Protein AF-A0A1Y4GUB7-F1 (afdb_monomer)

Nearest PDB structures (foldseek):
  3hnw-assembly1_B  TM=7.903E-01  e=1.785E-01  Lachnospira eligens ATCC 27750
  7a5k-assembly1_a3  TM=4.417E-01  e=7.872E+00  Homo sapiens

Structure (mmCIF, N/CA/C/O backbone):
data_AF-A0A1Y4GUB7-F1
#
_entry.id   AF-A0A1Y4GUB7-F1
#
loop_
_atom_site.group_PDB
_atom_site.id
_atom_site.type_symbol
_atom_site.label_atom_id
_atom_site.label_alt_id
_atom_site.label_comp_id
_atom_site.label_asym_id
_atom_site.label_entity_id
_atom_site.label_seq_id
_atom_site.pdbx_PDB_ins_code
_atom_site.Cartn_x
_atom_site.Cartn_y
_atom_site.Cartn_z
_atom_site.occupancy
_atom_site.B_iso_or_equiv
_atom_site.auth_seq_id
_atom_site.auth_comp_id
_atom_site.auth_asym_id
_atom_site.auth_atom_id
_atom_site.pdbx_PDB_model_num
ATOM 1 N N . MET A 1 1 ? -20.291 -20.489 -17.612 1.00 46.03 1 MET A N 1
ATOM 2 C CA . MET A 1 1 ? -19.372 -19.428 -17.156 1.00 46.03 1 MET A CA 1
ATOM 3 C C . MET A 1 1 ? -19.417 -19.493 -15.643 1.00 46.03 1 MET A C 1
ATOM 5 O O . MET A 1 1 ? -20.427 -19.106 -15.072 1.00 46.03 1 MET A O 1
ATOM 9 N N . ASN A 1 2 ? -18.462 -20.196 -15.038 1.00 50.16 2 ASN A N 1
ATOM 10 C CA . ASN A 1 2 ? -18.501 -20.512 -13.613 1.00 50.16 2 ASN A CA 1
ATOM 11 C C . ASN A 1 2 ? -18.057 -19.269 -12.834 1.00 50.16 2 ASN A C 1
ATOM 13 O O . ASN A 1 2 ? -17.035 -18.672 -13.166 1.00 50.16 2 ASN A O 1
ATOM 17 N N . ASP A 1 3 ? -18.862 -18.854 -11.861 1.00 58.53 3 ASP A N 1
ATOM 18 C CA . ASP A 1 3 ? -18.595 -17.733 -10.954 1.00 58.53 3 ASP A CA 1
ATOM 19 C C . ASP A 1 3 ? -17.549 -18.187 -9.913 1.00 58.53 3 ASP A C 1
ATOM 21 O O . ASP A 1 3 ? -17.836 -18.269 -8.721 1.00 58.53 3 ASP A O 1
ATOM 25 N N . ASP A 1 4 ? -16.344 -18.556 -10.375 1.00 74.19 4 ASP A N 1
ATOM 26 C CA . ASP A 1 4 ? -15.236 -19.123 -9.578 1.00 74.19 4 ASP A CA 1
ATOM 27 C C . ASP A 1 4 ? -14.525 -18.051 -8.724 1.00 74.19 4 ASP A C 1
ATOM 29 O O . ASP A 1 4 ? -13.308 -18.069 -8.529 1.00 74.19 4 ASP A O 1
ATOM 33 N N . LYS A 1 5 ? -15.281 -17.080 -8.205 1.00 80.31 5 LYS A N 1
ATOM 34 C CA . LYS A 1 5 ? -14.756 -16.090 -7.268 1.00 80.31 5 LYS A CA 1
ATOM 35 C C . LYS A 1 5 ? -14.691 -16.678 -5.870 1.00 80.31 5 LYS A C 1
ATOM 37 O O . LYS A 1 5 ? -15.691 -17.138 -5.314 1.00 80.31 5 LYS A O 1
ATOM 42 N N . LEU A 1 6 ? -13.519 -16.588 -5.256 1.00 84.75 6 LEU A N 1
ATOM 43 C CA . LEU A 1 6 ? -13.316 -16.984 -3.876 1.00 84.75 6 LEU A CA 1
ATOM 44 C C . LEU A 1 6 ? -13.899 -15.918 -2.950 1.00 84.75 6 LEU A C 1
ATOM 46 O O . LEU A 1 6 ? -13.562 -14.735 -3.025 1.00 84.75 6 LEU A O 1
ATOM 50 N N . LYS A 1 7 ? -14.766 -16.340 -2.029 1.00 89.69 7 LYS A N 1
ATOM 51 C CA . LYS A 1 7 ? -15.227 -15.470 -0.950 1.00 89.69 7 LYS A CA 1
ATOM 52 C C . LYS A 1 7 ? -14.178 -15.455 0.156 1.00 89.69 7 LYS A C 1
ATOM 54 O O . LYS A 1 7 ? -13.994 -16.455 0.845 1.00 89.69 7 LYS A O 1
ATOM 59 N N . ILE A 1 8 ? -13.538 -14.310 0.355 1.00 92.12 8 ILE A N 1
ATOM 60 C CA . ILE A 1 8 ? -12.578 -14.104 1.439 1.00 92.12 8 ILE A CA 1
ATOM 61 C C . ILE A 1 8 ? -13.114 -13.118 2.469 1.00 92.12 8 ILE A C 1
ATOM 63 O O . ILE A 1 8 ? -14.107 -12.416 2.266 1.00 92.12 8 ILE A O 1
ATOM 67 N N . THR A 1 9 ? -12.462 -13.092 3.623 1.00 94.31 9 THR A N 1
ATOM 68 C CA . THR A 1 9 ? -12.786 -12.176 4.709 1.00 94.31 9 THR A CA 1
ATOM 69 C C . THR A 1 9 ? -11.492 -11.633 5.293 1.00 94.31 9 THR A C 1
ATOM 71 O O . THR A 1 9 ? -10.606 -12.407 5.659 1.00 94.31 9 THR A O 1
ATOM 74 N N . LEU A 1 10 ? -11.381 -10.309 5.356 1.00 95.81 10 LEU A N 1
ATOM 75 C CA . LEU A 1 10 ? -10.199 -9.590 5.818 1.00 95.81 10 LEU A CA 1
ATOM 76 C C . LEU A 1 10 ? -10.505 -8.904 7.150 1.00 95.81 10 LEU A C 1
ATOM 78 O O . LEU A 1 10 ? -11.540 -8.257 7.3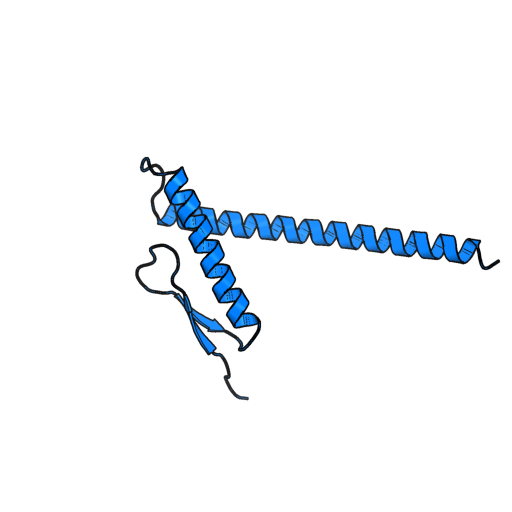09 1.00 95.81 10 LEU A O 1
ATOM 82 N N . ARG A 1 11 ? -9.604 -9.035 8.125 1.00 96.00 11 ARG A N 1
ATOM 83 C CA . ARG A 1 11 ? -9.676 -8.269 9.376 1.00 96.00 11 ARG A CA 1
ATOM 84 C C . ARG A 1 11 ? -8.860 -6.999 9.195 1.00 96.00 11 ARG A C 1
ATOM 86 O O . ARG A 1 11 ? -7.652 -7.093 9.007 1.00 96.00 11 ARG A O 1
ATOM 93 N N . ILE A 1 12 ? -9.523 -5.848 9.226 1.00 96.12 12 ILE A N 1
ATOM 94 C CA . ILE A 1 12 ? -8.898 -4.542 9.014 1.00 96.12 12 ILE A CA 1
ATOM 95 C C . ILE A 1 12 ? -8.991 -3.736 10.306 1.00 96.12 12 ILE A C 1
ATOM 97 O O . ILE A 1 12 ? -10.094 -3.474 10.777 1.00 96.12 12 ILE A O 1
ATOM 101 N N . ALA A 1 13 ? -7.844 -3.330 10.848 1.00 93.81 13 ALA A N 1
ATOM 102 C CA . ALA A 1 13 ? -7.718 -2.473 12.020 1.00 93.81 13 ALA A CA 1
ATOM 103 C C . ALA A 1 13 ? -8.650 -2.917 13.168 1.00 93.81 13 ALA A C 1
ATOM 105 O O . ALA A 1 13 ? -8.687 -4.097 13.520 1.00 93.81 13 ALA A O 1
ATOM 106 N N . ASP A 1 14 ? -9.409 -1.987 13.745 1.00 93.25 14 ASP A N 1
ATOM 107 C CA . ASP A 1 14 ? -10.454 -2.244 14.737 1.00 93.25 14 ASP A CA 1
ATOM 108 C C . ASP A 1 14 ? -11.870 -2.227 14.135 1.00 93.25 14 ASP A C 1
ATOM 110 O O . ASP A 1 14 ? -12.859 -2.036 14.849 1.00 93.25 14 ASP A O 1
ATOM 114 N N . LEU A 1 15 ? -11.993 -2.462 12.822 1.00 93.88 15 LEU A N 1
ATOM 115 C CA . LEU A 1 15 ? -13.288 -2.592 12.166 1.00 93.88 15 LEU A CA 1
ATOM 116 C C . LEU A 1 15 ? -14.087 -3.721 12.833 1.00 93.88 15 LEU A C 1
ATOM 118 O O . LEU A 1 15 ? -13.675 -4.883 12.840 1.00 93.88 15 LEU A O 1
ATOM 122 N N . LYS A 1 16 ? -15.261 -3.370 13.377 1.00 91.38 16 LYS A N 1
ATOM 123 C CA . LYS A 1 16 ? -16.108 -4.298 14.148 1.00 91.38 16 LYS A CA 1
ATOM 124 C C . LYS A 1 16 ? -16.448 -5.566 13.369 1.00 91.38 16 LYS A C 1
ATOM 126 O O . LYS A 1 16 ? -16.397 -6.664 13.915 1.00 91.38 16 LYS A O 1
ATOM 131 N N . ASN A 1 17 ? -16.794 -5.397 12.096 1.00 94.31 17 ASN A N 1
ATOM 132 C CA . ASN A 1 17 ? -17.142 -6.494 11.209 1.00 94.31 17 ASN A CA 1
ATOM 133 C C . ASN A 1 17 ? -16.007 -6.707 10.209 1.00 94.31 17 ASN A C 1
ATOM 135 O O . ASN A 1 17 ? -15.641 -5.758 9.518 1.00 94.31 17 ASN A O 1
ATOM 139 N N . PRO A 1 18 ? -15.470 -7.929 10.083 1.00 93.69 18 PRO A N 1
ATOM 140 C CA . PRO A 1 18 ? -14.504 -8.233 9.040 1.00 93.69 18 PRO A CA 1
ATOM 141 C C . PRO A 1 18 ? -15.035 -7.892 7.639 1.00 93.69 18 PRO A C 1
ATOM 143 O O . PRO A 1 18 ? -16.213 -8.097 7.338 1.00 93.69 18 PRO A O 1
ATOM 146 N N . LEU A 1 19 ? -14.153 -7.401 6.772 1.00 93.44 19 LEU A N 1
ATOM 147 C CA . LEU A 1 19 ? -14.487 -7.007 5.410 1.00 93.44 19 LEU A CA 1
ATOM 148 C C . LEU A 1 19 ? -14.627 -8.251 4.528 1.00 93.44 19 LEU A C 1
ATOM 150 O O . LEU A 1 19 ? -13.654 -8.969 4.296 1.00 93.44 19 LEU A O 1
ATOM 154 N N . ALA A 1 20 ? -15.837 -8.513 4.038 1.00 93.12 20 ALA A N 1
ATOM 155 C CA . ALA A 1 20 ? -16.115 -9.624 3.134 1.00 93.12 20 ALA A CA 1
ATOM 156 C C . ALA A 1 20 ? -15.943 -9.194 1.670 1.00 93.12 20 ALA A C 1
ATOM 158 O O . ALA A 1 20 ? -16.539 -8.208 1.241 1.00 93.12 20 ALA A O 1
ATOM 159 N N . LEU A 1 21 ? -15.168 -9.961 0.901 1.00 90.69 21 LEU A N 1
ATOM 160 C CA . LEU A 1 21 ? -14.854 -9.679 -0.503 1.00 90.69 21 LEU A CA 1
ATOM 161 C C . LEU A 1 21 ? -15.023 -10.939 -1.359 1.00 90.69 21 LEU A C 1
ATOM 163 O O . LEU A 1 21 ? -14.944 -12.063 -0.857 1.00 90.69 21 LEU A O 1
ATOM 167 N N . ARG A 1 22 ? -15.244 -10.740 -2.660 1.00 89.75 22 ARG A N 1
ATOM 168 C CA . ARG A 1 22 ? -15.165 -11.789 -3.683 1.00 89.75 22 ARG A CA 1
ATOM 169 C C . ARG A 1 22 ? -13.992 -11.467 -4.597 1.00 89.75 22 ARG A C 1
ATOM 171 O O . ARG A 1 22 ? -14.014 -10.415 -5.231 1.00 89.75 22 ARG A O 1
ATOM 178 N N . VAL A 1 23 ? -13.005 -12.348 -4.638 1.00 87.06 23 VAL A N 1
ATOM 179 C CA . VAL A 1 23 ? -11.734 -12.144 -5.346 1.00 87.06 23 VAL A CA 1
ATOM 180 C C . VAL A 1 23 ? -11.497 -13.282 -6.325 1.00 87.06 23 VAL A C 1
ATOM 182 O O . VAL A 1 23 ? -12.076 -14.361 -6.165 1.00 87.06 23 VAL A O 1
ATOM 185 N N . ASP A 1 24 ? -10.672 -13.048 -7.337 1.00 85.75 24 ASP A N 1
ATOM 186 C CA . ASP A 1 24 ? -10.304 -14.108 -8.267 1.00 85.75 24 ASP A CA 1
ATOM 187 C C . ASP A 1 24 ? -9.318 -15.074 -7.579 1.00 85.75 24 ASP A C 1
ATOM 189 O O . ASP A 1 24 ? -8.543 -14.699 -6.693 1.00 85.75 24 ASP A O 1
ATOM 193 N N . TYR A 1 25 ? -9.379 -16.361 -7.929 1.00 76.12 25 TYR A N 1
ATOM 194 C CA . TYR A 1 25 ? -8.519 -17.369 -7.306 1.00 76.12 25 TYR A CA 1
ATOM 195 C C . TYR A 1 25 ? -7.050 -17.201 -7.737 1.00 76.12 25 TYR A C 1
ATOM 197 O O . TYR A 1 25 ? -6.754 -16.826 -8.872 1.00 76.12 25 TYR A O 1
ATOM 205 N N . GLY A 1 26 ? -6.109 -17.531 -6.848 1.00 78.00 26 GLY A N 1
ATOM 206 C CA . GLY A 1 26 ? -4.673 -17.519 -7.144 1.00 78.00 26 GLY A CA 1
ATOM 207 C C . GLY A 1 26 ? -3.970 -16.232 -6.709 1.00 78.00 26 GLY A C 1
ATOM 208 O O . GLY A 1 26 ? -4.005 -15.872 -5.534 1.00 78.00 26 GLY A O 1
ATOM 209 N N . ALA A 1 27 ? -3.263 -15.567 -7.630 1.00 76.19 27 ALA A N 1
ATOM 210 C CA . ALA A 1 27 ? -2.410 -14.421 -7.295 1.00 76.19 27 ALA A CA 1
ATOM 211 C C . ALA A 1 27 ? -3.200 -13.230 -6.723 1.00 76.19 27 ALA A C 1
ATOM 213 O O . ALA A 1 27 ? -2.701 -12.549 -5.829 1.00 76.19 27 ALA A O 1
ATOM 214 N N . ASP A 1 28 ? -4.436 -13.021 -7.186 1.00 83.12 28 ASP A N 1
ATOM 215 C CA . ASP A 1 28 ? -5.308 -11.938 -6.719 1.00 83.12 28 ASP A CA 1
ATOM 216 C C . ASP A 1 28 ? -5.622 -12.075 -5.218 1.00 83.12 28 ASP A C 1
ATOM 218 O O . ASP A 1 28 ? -5.380 -11.140 -4.454 1.00 83.12 28 ASP A O 1
ATOM 222 N N . GLU A 1 29 ? -6.021 -13.266 -4.745 1.00 88.69 29 GLU A N 1
ATOM 223 C CA . GLU A 1 29 ? -6.256 -13.519 -3.313 1.00 88.69 29 GLU A CA 1
ATOM 224 C C . GLU A 1 29 ? -5.059 -13.108 -2.443 1.00 88.69 29 G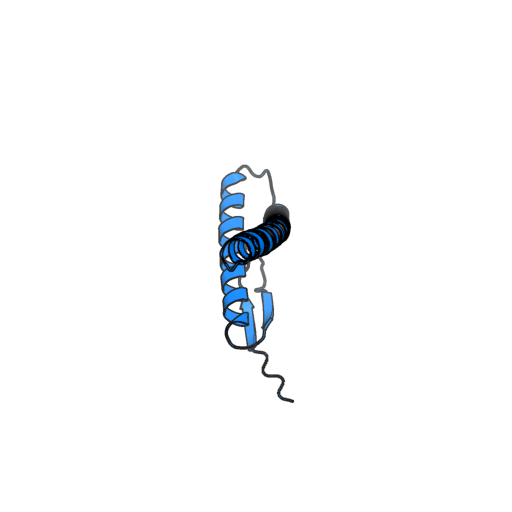LU A C 1
ATOM 226 O O . GLU A 1 29 ? -5.226 -12.438 -1.416 1.00 88.69 29 GLU A O 1
ATOM 231 N N . LYS A 1 30 ? -3.847 -13.516 -2.840 1.00 91.50 30 LYS A N 1
ATOM 232 C CA . LYS A 1 30 ? -2.636 -13.226 -2.070 1.00 91.50 30 LYS A CA 1
ATOM 233 C C . LYS A 1 30 ? -2.425 -11.719 -1.935 1.00 91.50 30 LYS A C 1
ATOM 235 O O . LYS A 1 30 ? -2.151 -11.251 -0.832 1.00 91.50 30 LYS A O 1
ATOM 240 N N . TYR A 1 31 ? -2.603 -10.963 -3.018 1.00 92.75 31 TYR A N 1
ATOM 241 C CA . TYR A 1 31 ? -2.448 -9.511 -2.984 1.00 92.75 31 TYR A CA 1
ATOM 242 C C . TYR A 1 31 ? -3.470 -8.834 -2.067 1.00 92.75 31 TYR A C 1
ATOM 244 O O . TYR A 1 31 ? -3.101 -7.922 -1.328 1.00 92.75 31 TYR A O 1
ATOM 252 N N . TRP A 1 32 ? -4.718 -9.311 -2.027 1.00 94.25 32 TRP A N 1
ATOM 253 C CA . TRP A 1 32 ? -5.724 -8.799 -1.089 1.00 94.25 32 TRP A CA 1
ATOM 254 C C . TRP A 1 32 ? -5.345 -9.026 0.377 1.00 94.25 32 TRP A C 1
ATOM 256 O O . TRP A 1 32 ? -5.542 -8.141 1.214 1.00 94.25 32 TRP A O 1
ATOM 266 N N . ARG A 1 33 ? -4.788 -10.197 0.703 1.00 94.50 33 ARG A N 1
ATOM 267 C CA . ARG A 1 33 ? -4.329 -10.509 2.066 1.00 94.50 33 ARG A CA 1
ATOM 268 C C . ARG A 1 33 ? -3.098 -9.695 2.451 1.00 94.50 33 ARG A C 1
ATOM 270 O O . ARG A 1 33 ? -3.095 -9.079 3.513 1.00 94.50 33 ARG A O 1
ATOM 277 N N . ASP A 1 34 ? -2.108 -9.623 1.566 1.00 95.00 34 ASP A N 1
ATOM 278 C CA . ASP A 1 34 ? -0.897 -8.831 1.787 1.00 95.00 34 ASP A CA 1
ATOM 279 C C . ASP A 1 34 ? -1.234 -7.337 1.969 1.00 95.00 34 ASP A C 1
ATOM 281 O O . ASP A 1 34 ? -0.664 -6.668 2.833 1.00 95.00 34 ASP A O 1
ATOM 285 N N . ALA A 1 35 ? -2.198 -6.813 1.201 1.00 95.25 35 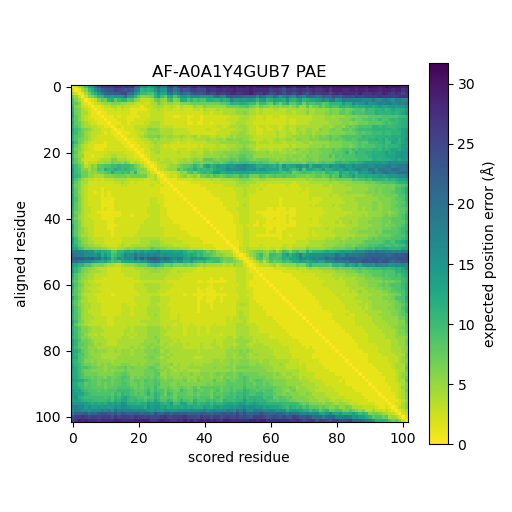ALA A N 1
ATOM 286 C CA . ALA A 1 35 ? -2.676 -5.438 1.333 1.00 95.25 35 ALA A CA 1
ATOM 287 C C . ALA A 1 35 ? -3.349 -5.185 2.691 1.00 95.25 35 ALA A C 1
ATOM 289 O O . ALA A 1 35 ? -3.084 -4.159 3.321 1.00 95.25 35 ALA A O 1
ATOM 290 N N . ALA A 1 36 ? -4.176 -6.118 3.175 1.00 96.62 36 ALA A N 1
ATOM 291 C CA . ALA A 1 36 ? -4.770 -6.031 4.509 1.00 96.62 36 ALA A CA 1
ATOM 292 C C . ALA A 1 36 ? -3.707 -6.039 5.615 1.00 96.62 36 ALA A C 1
ATOM 294 O O . ALA A 1 36 ? -3.769 -5.228 6.541 1.00 96.62 36 ALA A O 1
ATOM 295 N N . ASP A 1 37 ? -2.702 -6.907 5.504 1.00 96.94 37 ASP A N 1
ATOM 296 C CA . ASP A 1 37 ? -1.607 -6.976 6.471 1.00 96.94 37 ASP A CA 1
ATOM 297 C C . ASP A 1 37 ? -0.778 -5.688 6.484 1.00 96.94 37 ASP A C 1
ATOM 299 O O . ASP A 1 37 ? -0.431 -5.180 7.555 1.00 96.94 37 ASP A O 1
ATOM 303 N N . LEU A 1 38 ? -0.482 -5.126 5.308 1.00 96.88 38 LEU A N 1
ATOM 304 C CA . LEU A 1 38 ? 0.206 -3.843 5.188 1.00 96.88 38 LEU A CA 1
ATOM 305 C C . LEU A 1 38 ? -0.615 -2.711 5.815 1.00 96.88 38 LEU A C 1
ATOM 307 O O . LEU A 1 38 ? -0.075 -1.927 6.599 1.00 96.88 38 LEU A O 1
ATOM 311 N N . PHE A 1 39 ? -1.915 -2.656 5.516 1.00 97.56 39 PHE A N 1
ATOM 312 C CA . PHE A 1 39 ? -2.827 -1.679 6.105 1.00 97.56 39 PHE A CA 1
ATOM 313 C C . PHE A 1 39 ? -2.803 -1.767 7.633 1.00 97.56 39 PHE A C 1
ATOM 315 O O . PHE A 1 39 ? -2.607 -0.759 8.307 1.00 97.56 39 PHE A O 1
ATOM 322 N N . ASN A 1 40 ? -2.930 -2.973 8.192 1.00 97.56 40 ASN A N 1
ATOM 323 C CA . ASN A 1 40 ? -2.946 -3.199 9.637 1.00 97.56 40 ASN A CA 1
ATOM 324 C C . ASN A 1 40 ? -1.634 -2.795 10.311 1.00 97.56 40 ASN A C 1
ATOM 326 O O . ASN A 1 40 ? -1.654 -2.147 11.358 1.00 97.56 40 ASN A O 1
ATOM 330 N N . LYS A 1 41 ? -0.489 -3.125 9.700 1.00 97.12 41 LYS A N 1
ATOM 331 C CA . LYS A 1 41 ? 0.828 -2.680 10.179 1.00 97.12 41 LYS A CA 1
ATOM 332 C C . LYS A 1 41 ? 0.912 -1.160 10.210 1.00 97.12 41 LYS A C 1
ATOM 334 O O . LYS A 1 41 ? 1.399 -0.590 11.187 1.00 97.12 41 LYS A O 1
ATOM 339 N N . ARG A 1 42 ? 0.417 -0.493 9.164 1.00 96.75 42 ARG A N 1
ATOM 340 C CA . ARG A 1 42 ? 0.482 0.965 9.081 1.00 96.75 42 ARG A CA 1
ATOM 341 C C . ARG A 1 42 ? -0.495 1.657 10.026 1.00 96.75 42 ARG A C 1
ATOM 343 O O . ARG A 1 42 ? -0.133 2.646 10.659 1.00 96.75 42 ARG A O 1
ATOM 350 N N . TRP A 1 43 ? -1.685 1.093 10.193 1.00 96.56 43 TRP A N 1
ATOM 351 C CA . TRP A 1 43 ? -2.642 1.522 11.205 1.00 96.56 43 TRP A CA 1
ATOM 352 C C . TRP A 1 43 ? -2.047 1.402 12.610 1.00 96.56 43 TRP A C 1
ATOM 354 O O . TRP A 1 43 ? -2.095 2.369 13.3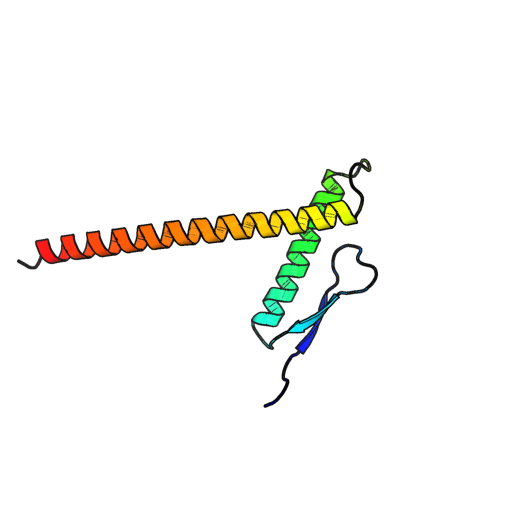64 1.00 96.56 43 TRP A O 1
ATOM 364 N N . ALA A 1 44 ? -1.411 0.274 12.947 1.00 95.31 44 ALA A N 1
ATOM 365 C CA . ALA A 1 44 ? -0.779 0.076 14.252 1.00 95.31 44 ALA A CA 1
ATOM 366 C C . ALA A 1 44 ? 0.341 1.097 14.509 1.00 95.31 44 ALA A C 1
ATOM 368 O O . ALA A 1 44 ? 0.401 1.679 15.590 1.00 95.31 44 ALA A O 1
ATOM 369 N N . PHE A 1 45 ? 1.171 1.372 13.497 1.00 95.00 45 PHE A N 1
ATOM 370 C CA . PHE A 1 45 ? 2.190 2.420 13.560 1.00 95.00 45 PHE A CA 1
ATOM 371 C C . PHE A 1 45 ? 1.583 3.794 13.869 1.00 95.00 45 PHE A C 1
ATOM 373 O O . PHE A 1 45 ? 2.075 4.513 14.734 1.00 95.00 45 PHE A O 1
ATOM 380 N N . TYR A 1 46 ? 0.498 4.171 13.194 1.00 94.19 46 TYR A N 1
ATOM 381 C CA . TYR A 1 46 ? -0.127 5.467 13.430 1.00 94.19 46 TYR A CA 1
ATOM 382 C C . TYR A 1 46 ? -0.888 5.549 14.747 1.00 94.19 46 TYR A C 1
ATOM 384 O O . TYR A 1 46 ? -0.836 6.582 15.411 1.00 94.19 46 TYR A O 1
ATOM 392 N N . ARG A 1 47 ? -1.539 4.462 15.165 1.00 93.00 47 ARG A N 1
ATOM 393 C CA . ARG A 1 47 ? -2.123 4.374 16.502 1.00 93.00 47 ARG A CA 1
ATOM 394 C C . ARG A 1 47 ? -1.071 4.566 17.576 1.00 93.00 47 ARG A C 1
ATOM 396 O O . ARG A 1 47 ? -1.377 5.240 18.545 1.00 93.00 47 ARG A O 1
ATOM 403 N N . ASP A 1 48 ? 0.126 4.006 17.394 1.00 92.94 48 ASP A N 1
ATOM 404 C CA . ASP A 1 48 ? 1.269 4.193 18.288 1.00 92.94 48 ASP A CA 1
ATOM 405 C C . ASP A 1 48 ? 1.790 5.636 18.275 1.00 92.94 48 ASP A C 1
ATOM 407 O O . ASP A 1 48 ? 1.946 6.253 19.326 1.00 92.94 48 ASP A O 1
ATOM 411 N N . LYS A 1 49 ? 1.955 6.209 17.080 1.00 91.88 49 LYS A N 1
ATOM 412 C CA . LYS A 1 49 ? 2.440 7.580 16.881 1.00 91.8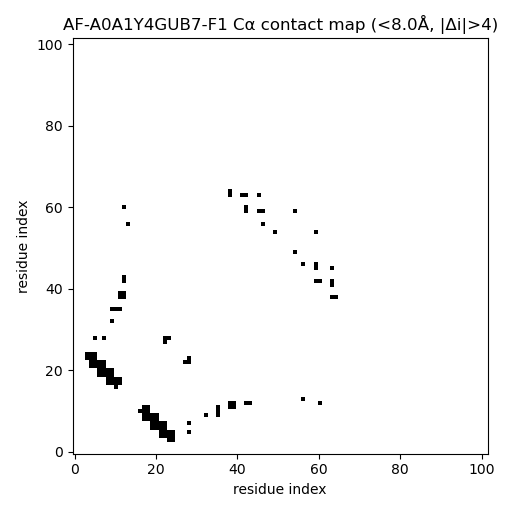8 49 LYS A CA 1
ATOM 413 C C . LYS A 1 49 ? 1.528 8.652 17.490 1.00 91.88 49 LYS A C 1
ATOM 415 O O . LYS A 1 49 ? 2.028 9.679 17.934 1.00 91.88 49 LYS A O 1
ATOM 420 N N . TYR A 1 50 ? 0.212 8.438 17.486 1.00 89.06 50 TYR A N 1
ATOM 421 C CA . TYR A 1 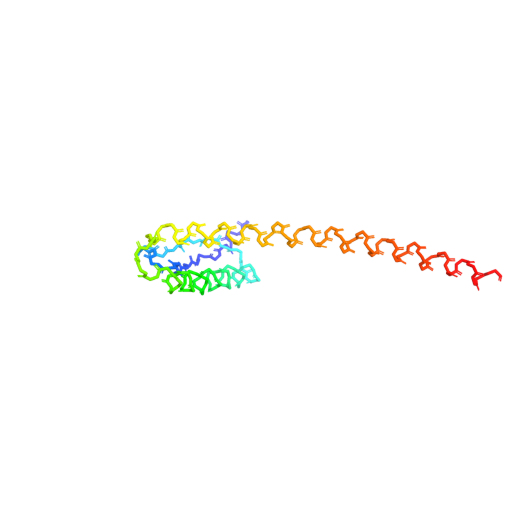50 ? -0.792 9.405 17.954 1.00 89.06 50 TYR A CA 1
ATOM 422 C C . TYR A 1 50 ? -1.514 8.946 19.234 1.00 89.06 50 TYR A C 1
ATOM 424 O O . TYR A 1 50 ? -2.673 9.302 19.455 1.00 89.06 50 TYR A O 1
ATOM 432 N N . LYS A 1 51 ? -0.834 8.160 20.086 1.00 79.88 51 LYS A N 1
ATOM 433 C CA . LYS A 1 51 ? -1.379 7.585 21.334 1.00 79.88 51 LYS A CA 1
ATOM 434 C C . LYS A 1 51 ? -1.985 8.601 22.305 1.00 79.88 51 LYS A C 1
ATOM 436 O O . LYS A 1 51 ? -2.869 8.222 23.068 1.00 79.88 51 LYS A O 1
ATOM 441 N N . ASP A 1 52 ? -1.593 9.870 22.229 1.00 82.75 52 ASP A N 1
ATOM 442 C CA . ASP A 1 52 ? -2.046 10.940 23.131 1.00 82.75 52 ASP A CA 1
ATOM 443 C C . ASP A 1 52 ? -3.484 11.434 22.853 1.00 82.75 52 ASP A C 1
ATOM 445 O O . ASP A 1 52 ? -3.878 12.514 23.284 1.00 82.75 52 ASP A O 1
ATOM 449 N N . GLY A 1 53 ? -4.290 10.656 22.121 1.00 68.56 53 GLY A N 1
ATOM 450 C CA . GLY A 1 53 ? -5.706 10.949 21.869 1.00 68.56 53 GLY A CA 1
ATOM 451 C C . GLY A 1 53 ? -5.960 11.978 20.766 1.00 68.56 53 GLY A C 1
ATOM 452 O O . GLY A 1 53 ? -7.084 12.444 20.613 1.00 68.56 53 GLY A O 1
ATOM 453 N N . LEU A 1 54 ? -4.937 12.320 19.980 1.00 79.56 54 LEU A N 1
ATOM 454 C CA . LEU A 1 54 ? -5.032 13.315 18.906 1.00 79.56 54 LEU A CA 1
ATOM 455 C C . LEU A 1 54 ? -5.843 12.836 17.692 1.00 79.56 54 LEU A C 1
ATOM 457 O O . LEU A 1 54 ? -6.300 13.666 16.911 1.00 79.56 54 LEU A O 1
ATOM 461 N N . MET A 1 55 ? -6.006 11.523 17.508 1.00 87.38 55 MET A N 1
ATOM 462 C CA . MET A 1 55 ? -6.774 10.952 16.398 1.00 87.38 55 MET A CA 1
ATOM 463 C C . MET A 1 55 ? -7.616 9.769 16.867 1.00 87.38 55 MET A C 1
ATOM 465 O O . MET A 1 55 ? -7.109 8.846 17.511 1.00 87.38 55 MET A O 1
ATOM 469 N N . ASP A 1 56 ? -8.896 9.781 16.503 1.00 91.50 56 ASP A N 1
ATOM 470 C CA . ASP A 1 56 ? -9.763 8.618 16.649 1.00 91.50 56 ASP A CA 1
ATOM 471 C C . ASP A 1 56 ? -9.421 7.531 15.614 1.00 91.50 56 ASP A C 1
ATOM 473 O O . ASP A 1 56 ? -8.613 7.725 14.700 1.00 91.50 56 ASP A O 1
ATOM 477 N N . SER A 1 57 ? -10.002 6.338 15.772 1.00 91.12 57 SER A N 1
ATOM 478 C CA . SER A 1 57 ? -9.645 5.220 14.893 1.00 91.12 57 SER A CA 1
ATOM 479 C C . SER A 1 57 ? -10.012 5.466 13.430 1.00 91.12 57 SER A C 1
ATOM 481 O O . SER A 1 57 ? -9.264 5.062 12.538 1.00 91.12 57 SER A O 1
ATOM 483 N N . GLU A 1 58 ? -11.129 6.153 13.182 1.00 92.88 58 GLU A N 1
ATOM 484 C CA . GLU A 1 58 ? -11.585 6.490 11.835 1.00 92.88 58 GLU A CA 1
ATOM 485 C C . GLU A 1 58 ? -10.592 7.426 11.139 1.00 92.88 58 GLU A C 1
ATOM 487 O O . GLU A 1 58 ? -10.168 7.149 10.016 1.00 92.88 58 GLU A O 1
ATOM 492 N N . SER A 1 59 ? -10.116 8.457 11.840 1.00 93.69 59 SER A N 1
ATOM 493 C CA . SER A 1 59 ? -9.076 9.361 11.342 1.00 93.69 59 SER A CA 1
ATOM 494 C C . SER A 1 59 ? -7.770 8.622 11.052 1.00 93.69 59 SER A C 1
ATOM 496 O O . SER A 1 59 ? -7.119 8.883 10.038 1.00 93.69 59 SER A O 1
ATOM 498 N N . VAL A 1 60 ? -7.391 7.652 11.893 1.00 94.81 60 VAL A N 1
ATOM 499 C CA . VAL A 1 60 ? -6.204 6.823 11.636 1.00 94.81 60 VAL A CA 1
ATOM 500 C C . VAL A 1 60 ? -6.397 5.925 10.413 1.00 94.81 60 VAL A C 1
ATOM 502 O O . VAL A 1 60 ? -5.488 5.832 9.589 1.00 94.81 60 VAL A O 1
ATOM 505 N N . MET A 1 61 ? -7.565 5.300 10.236 1.00 94.44 61 MET A N 1
ATOM 506 C CA . MET A 1 61 ? -7.866 4.534 9.020 1.00 94.44 61 MET A CA 1
ATOM 507 C C . MET A 1 61 ? -7.822 5.415 7.766 1.00 94.44 61 MET A C 1
ATOM 509 O O . MET A 1 61 ? -7.219 5.017 6.768 1.00 94.44 61 MET A O 1
ATOM 513 N N . ALA A 1 62 ? -8.407 6.616 7.820 1.00 95.38 62 ALA A N 1
ATOM 514 C CA . ALA A 1 62 ? -8.389 7.568 6.714 1.00 95.38 62 ALA A CA 1
ATOM 515 C C . ALA A 1 62 ? -6.956 7.983 6.352 1.00 95.38 62 ALA A C 1
ATOM 517 O O . ALA A 1 62 ? -6.592 7.999 5.177 1.00 95.38 62 ALA A O 1
ATOM 518 N N . MET A 1 63 ? -6.107 8.239 7.348 1.00 95.38 63 MET A N 1
ATOM 519 C CA . MET A 1 63 ? -4.699 8.569 7.127 1.00 95.38 63 MET A CA 1
ATOM 520 C C . MET A 1 63 ? -3.931 7.422 6.456 1.00 95.38 63 MET A C 1
ATOM 522 O O . MET A 1 63 ? -3.175 7.673 5.518 1.00 95.38 63 MET A O 1
ATOM 526 N N . VAL A 1 64 ? -4.144 6.171 6.881 1.00 96.75 64 VAL A N 1
ATOM 527 C CA . VAL A 1 64 ? -3.537 5.001 6.218 1.00 96.75 64 VAL A CA 1
ATOM 528 C C . VAL A 1 64 ? -4.003 4.902 4.764 1.00 96.75 64 VAL A C 1
ATOM 530 O O . VAL A 1 64 ? -3.182 4.696 3.873 1.00 96.75 64 VAL A O 1
ATOM 533 N N . ALA A 1 65 ? -5.301 5.087 4.503 1.00 96.62 65 ALA A N 1
ATOM 534 C CA . ALA A 1 65 ? -5.848 5.047 3.149 1.00 96.62 65 ALA A CA 1
ATOM 535 C C . ALA A 1 65 ? -5.242 6.138 2.247 1.00 96.62 65 ALA A C 1
ATOM 537 O O . ALA A 1 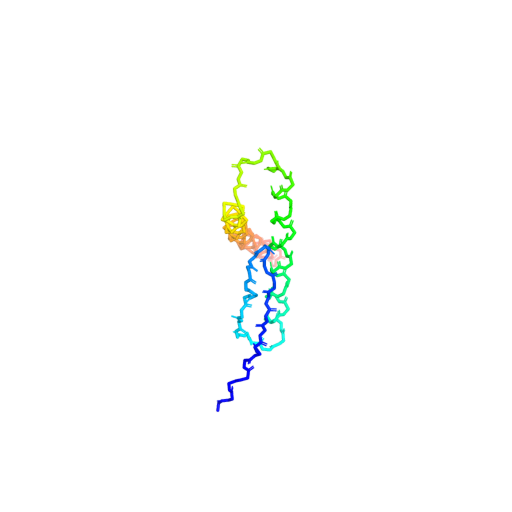65 ? -4.818 5.849 1.126 1.00 96.62 65 ALA A O 1
ATOM 538 N N . VAL A 1 66 ? -5.143 7.373 2.749 1.00 97.62 66 VAL A N 1
ATOM 539 C CA . VAL A 1 66 ? -4.528 8.497 2.026 1.00 97.62 66 VAL A CA 1
ATOM 540 C C . VAL A 1 66 ? -3.048 8.241 1.765 1.00 97.62 66 VAL A C 1
ATOM 542 O O . VAL A 1 66 ? -2.563 8.522 0.671 1.00 97.62 66 VAL A O 1
ATOM 545 N N . GLU A 1 67 ? -2.315 7.681 2.725 1.00 96.69 67 GLU A N 1
ATOM 546 C CA . GLU A 1 67 ? -0.906 7.363 2.518 1.00 96.69 67 GLU A CA 1
ATOM 547 C C . GLU A 1 67 ? -0.704 6.277 1.459 1.00 96.69 67 GLU A C 1
ATOM 549 O O . GLU A 1 67 ? 0.157 6.435 0.596 1.00 96.69 67 GLU A O 1
ATOM 554 N N . IL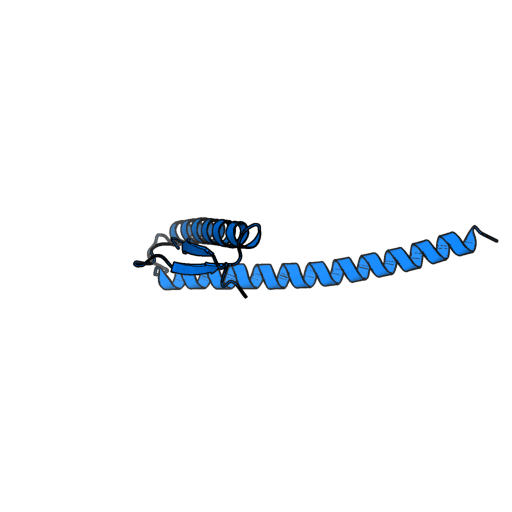E A 1 68 ? -1.504 5.209 1.482 1.00 96.75 68 ILE A N 1
ATOM 555 C CA . ILE A 1 68 ? -1.445 4.161 0.455 1.00 96.75 68 ILE A CA 1
ATOM 556 C C . ILE A 1 68 ? -1.756 4.756 -0.927 1.00 96.75 68 ILE A C 1
ATOM 558 O O . ILE A 1 68 ? -1.047 4.468 -1.891 1.00 96.75 68 ILE A O 1
ATOM 562 N N . ALA A 1 69 ? -2.755 5.640 -1.028 1.00 97.69 69 ALA A N 1
ATOM 563 C CA . ALA A 1 69 ? -3.070 6.338 -2.274 1.00 97.69 69 ALA A CA 1
ATOM 564 C C . ALA A 1 69 ? -1.921 7.251 -2.742 1.00 97.69 69 ALA A C 1
ATOM 566 O O . ALA A 1 69 ? -1.590 7.270 -3.927 1.00 97.69 69 ALA A O 1
ATOM 567 N N . ARG A 1 70 ? -1.265 7.966 -1.818 1.00 97.94 70 ARG A N 1
ATOM 568 C CA . ARG A 1 70 ? -0.081 8.789 -2.111 1.00 97.94 70 ARG A CA 1
ATOM 569 C C . ARG A 1 70 ? 1.067 7.937 -2.657 1.00 97.94 70 ARG A C 1
ATOM 571 O O . ARG A 1 70 ? 1.629 8.290 -3.688 1.00 97.94 70 ARG A O 1
ATOM 578 N N . LEU A 1 71 ? 1.371 6.808 -2.012 1.00 96.81 71 LEU A N 1
ATOM 579 C CA . LEU A 1 71 ? 2.413 5.871 -2.453 1.00 96.81 71 LEU A CA 1
ATOM 580 C C . LEU A 1 71 ? 2.111 5.292 -3.843 1.00 96.81 71 LEU A C 1
ATOM 582 O O . LEU A 1 71 ? 3.013 5.146 -4.664 1.00 96.81 71 LEU A O 1
ATOM 586 N N . TYR A 1 72 ? 0.841 5.005 -4.139 1.00 96.06 72 TYR A N 1
ATOM 587 C CA . TYR A 1 72 ? 0.432 4.586 -5.479 1.00 96.06 72 TYR A CA 1
ATOM 588 C C . TYR A 1 72 ? 0.710 5.673 -6.529 1.00 96.06 72 TYR A C 1
ATOM 590 O O . TYR A 1 72 ? 1.248 5.370 -7.595 1.00 96.06 72 TYR A O 1
ATOM 598 N N . CYS A 1 73 ? 0.392 6.937 -6.233 1.00 97.25 73 CYS A N 1
ATOM 599 C CA . CYS A 1 73 ? 0.694 8.053 -7.132 1.00 97.25 73 CYS A CA 1
ATOM 600 C C . CYS A 1 73 ? 2.202 8.195 -7.394 1.00 97.25 73 CYS A C 1
ATOM 602 O O . CYS A 1 73 ? 2.594 8.391 -8.545 1.00 97.25 73 CYS A O 1
ATOM 604 N N . GLU A 1 74 ? 3.035 8.048 -6.360 1.00 97.69 74 GLU A N 1
ATOM 605 C CA . GLU A 1 74 ? 4.502 8.057 -6.483 1.00 97.69 74 GLU A CA 1
ATOM 606 C C . GLU A 1 74 ? 4.985 6.920 -7.387 1.00 97.69 74 GLU A C 1
ATOM 608 O O . GLU A 1 74 ? 5.632 7.175 -8.399 1.00 97.69 74 GLU A O 1
ATOM 613 N N . MET A 1 75 ? 4.550 5.684 -7.126 1.00 97.75 75 MET A N 1
ATOM 614 C CA . MET A 1 75 ? 4.904 4.517 -7.942 1.00 97.75 75 MET A CA 1
ATOM 615 C C . MET A 1 75 ? 4.494 4.684 -9.416 1.00 97.75 75 MET A C 1
ATOM 617 O O . MET A 1 75 ? 5.228 4.295 -10.327 1.00 97.75 75 MET A O 1
ATOM 621 N N . VAL A 1 76 ? 3.315 5.256 -9.681 1.00 97.69 76 VAL A N 1
ATOM 622 C CA . VAL A 1 76 ? 2.859 5.531 -11.052 1.00 97.69 76 VAL A CA 1
ATOM 623 C C . VAL A 1 76 ? 3.766 6.547 -11.739 1.00 97.69 76 VAL A C 1
ATOM 625 O O . VAL A 1 76 ? 4.046 6.390 -12.931 1.00 97.69 76 VAL A O 1
ATOM 628 N N . GLN A 1 77 ? 4.211 7.576 -11.020 1.00 97.12 77 GLN A N 1
ATOM 629 C CA . GLN A 1 77 ? 5.114 8.583 -11.562 1.00 97.12 77 GLN A CA 1
ATOM 630 C C . GLN A 1 77 ? 6.512 8.006 -11.813 1.00 97.12 77 GLN A C 1
ATOM 632 O O . GLN A 1 77 ? 7.051 8.193 -12.904 1.00 97.12 77 GLN A O 1
ATOM 637 N N . ASP A 1 78 ? 7.049 7.230 -10.875 1.00 97.81 78 ASP A N 1
ATOM 638 C CA . ASP A 1 78 ? 8.345 6.562 -11.019 1.00 97.81 78 ASP A CA 1
ATOM 639 C C . ASP A 1 78 ? 8.352 5.610 -12.215 1.00 97.81 78 ASP A C 1
ATOM 641 O O . ASP A 1 78 ? 9.283 5.616 -13.018 1.00 97.81 78 ASP A O 1
ATOM 645 N N . ARG A 1 79 ? 7.263 4.857 -12.418 1.00 98.00 79 ARG A N 1
ATOM 646 C CA . ARG A 1 79 ? 7.107 3.995 -13.595 1.00 98.00 79 ARG A CA 1
ATOM 647 C C . ARG A 1 79 ? 7.141 4.787 -14.903 1.00 98.00 79 ARG A C 1
ATOM 649 O O . ARG A 1 79 ? 7.713 4.310 -15.879 1.00 98.00 79 ARG A O 1
ATOM 656 N N . LYS A 1 80 ? 6.523 5.974 -14.957 1.00 97.62 80 LYS A N 1
ATOM 657 C CA . LYS A 1 80 ? 6.573 6.828 -16.158 1.00 97.62 80 LYS A CA 1
ATOM 658 C C . LYS A 1 80 ? 7.998 7.287 -16.445 1.00 97.62 80 LYS A C 1
ATOM 660 O O . LYS A 1 80 ? 8.420 7.227 -17.595 1.00 97.62 80 LYS A O 1
ATOM 665 N N . ASN A 1 81 ? 8.717 7.709 -15.407 1.00 97.62 81 ASN A N 1
ATOM 666 C CA . ASN A 1 81 ? 10.104 8.146 -15.530 1.00 97.62 81 ASN A CA 1
ATOM 667 C C . ASN A 1 81 ? 10.989 6.991 -16.022 1.00 97.62 81 ASN A C 1
ATOM 669 O O . ASN A 1 81 ? 11.695 7.146 -17.012 1.00 97.62 81 ASN A O 1
ATOM 673 N N . LEU A 1 82 ? 10.847 5.802 -15.425 1.00 97.94 82 LEU A N 1
ATOM 674 C CA . LEU A 1 82 ? 11.596 4.608 -15.818 1.00 97.94 82 LEU A CA 1
ATOM 675 C C . LEU A 1 82 ? 11.358 4.221 -17.284 1.00 97.94 82 LEU A C 1
ATOM 677 O O . LEU A 1 82 ? 12.303 3.915 -18.002 1.00 97.94 82 LEU A O 1
ATOM 681 N N . LEU A 1 83 ? 10.106 4.250 -17.752 1.00 97.88 83 LEU A N 1
ATOM 682 C CA . LEU A 1 83 ? 9.793 3.953 -19.154 1.00 97.88 83 LEU A CA 1
ATOM 683 C C . LEU A 1 83 ? 10.377 4.997 -20.115 1.00 97.88 83 LEU A C 1
ATOM 685 O O . LEU A 1 83 ? 10.799 4.646 -21.215 1.00 97.88 83 LEU A O 1
ATOM 689 N N . ALA A 1 84 ? 10.408 6.270 -19.715 1.00 97.94 84 ALA A N 1
ATOM 690 C CA . ALA A 1 84 ? 11.035 7.321 -20.509 1.00 97.94 84 ALA A CA 1
ATOM 691 C C . ALA A 1 84 ? 12.557 7.130 -20.597 1.00 97.94 84 ALA A C 1
ATOM 693 O O . ALA A 1 84 ? 13.124 7.252 -21.683 1.00 97.94 84 ALA A O 1
ATOM 694 N N . ASP A 1 85 ? 13.200 6.777 -19.482 1.00 97.94 85 ASP A N 1
ATOM 695 C CA . ASP A 1 85 ? 14.632 6.486 -19.440 1.00 97.94 85 ASP A CA 1
ATOM 696 C C . ASP A 1 85 ? 14.988 5.252 -20.277 1.00 97.94 85 ASP A C 1
ATOM 698 O O . ASP A 1 85 ? 15.942 5.305 -21.049 1.00 97.94 85 ASP A O 1
ATOM 702 N N . LEU A 1 86 ? 14.197 4.175 -20.196 1.00 98.19 86 LEU A N 1
ATOM 703 C CA . LEU A 1 86 ? 14.389 2.980 -21.026 1.00 98.19 86 LEU A CA 1
ATOM 704 C C . LEU A 1 86 ? 14.302 3.310 -22.515 1.00 98.19 86 LEU A C 1
ATOM 706 O O . LEU A 1 86 ? 15.179 2.921 -23.278 1.00 98.19 86 LEU A O 1
ATOM 710 N N . LYS A 1 87 ? 13.303 4.102 -22.920 1.00 97.75 87 LYS A N 1
ATOM 711 C CA . LYS A 1 87 ? 13.160 4.525 -24.316 1.00 97.75 87 LYS A CA 1
ATOM 712 C C . LYS A 1 87 ? 14.348 5.365 -24.792 1.00 97.75 87 LYS A C 1
ATOM 714 O O . LYS A 1 87 ? 14.757 5.252 -25.943 1.00 97.75 87 LYS A O 1
ATOM 719 N N . ARG A 1 88 ? 14.900 6.223 -23.927 1.00 97.62 88 ARG A N 1
ATOM 720 C CA . ARG A 1 88 ? 16.114 6.986 -24.251 1.00 97.62 88 ARG A CA 1
ATOM 721 C C . ARG A 1 88 ? 17.302 6.045 -24.465 1.00 97.62 88 ARG A C 1
ATOM 723 O O . ARG A 1 88 ? 17.994 6.184 -25.466 1.00 97.62 88 ARG A O 1
ATOM 730 N N . LEU A 1 89 ? 17.491 5.077 -23.570 1.00 97.69 89 LEU A N 1
ATOM 731 C CA . LEU A 1 89 ? 18.574 4.095 -23.669 1.00 97.69 89 LEU A CA 1
ATOM 732 C C . LEU A 1 89 ? 18.459 3.216 -24.921 1.00 97.69 89 LEU A C 1
ATOM 734 O O . LEU A 1 89 ? 19.475 2.916 -25.537 1.00 97.69 89 LEU A O 1
ATOM 738 N N . GLU A 1 90 ? 17.244 2.832 -25.323 1.00 97.06 90 GLU A N 1
ATOM 739 C CA . GLU A 1 90 ? 17.010 2.098 -26.576 1.00 97.06 90 GLU A CA 1
ATOM 740 C C . GLU A 1 90 ? 17.485 2.902 -27.795 1.00 97.06 90 GLU A C 1
ATOM 742 O O . GLU A 1 90 ? 18.218 2.376 -28.629 1.00 97.06 90 GLU A O 1
ATOM 747 N N . VAL A 1 91 ? 17.146 4.194 -27.864 1.00 96.94 91 VAL A N 1
ATOM 748 C CA . VAL A 1 91 ? 17.581 5.079 -28.959 1.00 96.94 91 VAL A CA 1
ATOM 749 C C . VAL A 1 91 ? 19.100 5.267 -28.965 1.00 96.94 91 VAL A C 1
ATOM 751 O O . VAL A 1 91 ? 19.721 5.217 -30.025 1.00 96.94 91 VAL A O 1
ATOM 754 N N . GLU A 1 92 ? 19.712 5.471 -27.796 1.00 96.06 92 GLU A N 1
ATOM 755 C CA . GLU A 1 92 ? 21.171 5.596 -27.668 1.00 96.06 92 GLU A CA 1
ATOM 756 C C . GLU A 1 92 ? 21.885 4.305 -28.106 1.00 96.06 92 GLU A C 1
ATOM 758 O O . GLU A 1 92 ? 22.877 4.357 -28.833 1.00 96.06 92 GLU A O 1
ATOM 763 N N . ALA A 1 93 ? 21.357 3.138 -27.728 1.00 95.50 93 ALA A N 1
ATOM 764 C CA . ALA A 1 93 ? 21.904 1.847 -28.133 1.00 95.50 93 ALA A CA 1
ATOM 765 C C . ALA A 1 93 ? 21.812 1.622 -29.652 1.00 95.50 93 ALA A C 1
ATOM 767 O O . ALA A 1 93 ? 22.776 1.155 -30.259 1.00 95.50 93 ALA A O 1
ATOM 768 N N . GLU A 1 94 ? 20.686 1.982 -30.278 1.00 95.56 94 GLU A N 1
ATOM 769 C CA . GLU A 1 94 ? 20.522 1.909 -31.735 1.00 95.56 94 GLU A CA 1
ATOM 770 C C . GLU A 1 94 ? 21.504 2.826 -32.475 1.00 95.56 94 GLU A C 1
ATOM 772 O O . GLU A 1 94 ? 22.073 2.427 -33.492 1.00 95.56 94 GLU A O 1
ATOM 777 N N . GLN A 1 95 ? 21.739 4.040 -31.969 1.00 94.25 95 GLN A N 1
ATOM 778 C CA . GLN A 1 95 ? 22.712 4.970 -32.552 1.00 94.25 95 GLN A CA 1
ATOM 779 C C . GLN A 1 95 ? 24.130 4.394 -32.518 1.00 94.25 95 GLN A C 1
ATOM 781 O O . GLN A 1 95 ? 24.782 4.333 -33.559 1.00 94.25 95 GLN A O 1
ATOM 786 N N . ILE A 1 96 ? 24.568 3.894 -31.359 1.00 94.69 96 ILE A N 1
ATOM 787 C CA . ILE A 1 96 ? 25.894 3.281 -31.201 1.00 94.69 96 ILE A CA 1
ATOM 788 C C . ILE A 1 96 ? 26.055 2.084 -32.143 1.00 94.69 96 ILE A C 1
ATOM 790 O O . ILE A 1 96 ? 27.090 1.951 -32.799 1.00 94.69 96 ILE A O 1
ATOM 794 N N . LEU A 1 97 ? 25.035 1.221 -32.231 1.00 93.00 97 LEU A N 1
ATOM 795 C CA . LEU A 1 97 ? 25.063 0.058 -33.115 1.00 93.00 97 LEU A CA 1
ATOM 796 C C . LEU A 1 97 ? 25.246 0.486 -34.575 1.00 93.00 97 LEU A C 1
ATOM 798 O O . LEU A 1 97 ? 26.140 -0.023 -35.246 1.00 93.00 97 LEU A O 1
ATOM 802 N N . ASN A 1 98 ? 24.455 1.460 -35.033 1.00 90.38 98 ASN A N 1
ATOM 803 C CA . ASN A 1 98 ? 24.511 1.964 -36.403 1.00 90.38 98 ASN A CA 1
ATOM 804 C C . ASN A 1 98 ? 25.871 2.589 -36.746 1.00 90.38 98 ASN A C 1
ATOM 806 O O . ASN A 1 98 ? 26.353 2.401 -37.860 1.00 90.38 98 ASN A O 1
ATOM 810 N N . GLU A 1 99 ? 26.509 3.285 -35.803 1.00 88.50 99 GLU A N 1
ATOM 811 C CA . GLU A 1 99 ? 27.849 3.860 -35.983 1.00 88.50 99 GLU A CA 1
ATOM 812 C C . GLU A 1 99 ? 28.954 2.798 -36.128 1.00 88.50 99 GLU A C 1
ATOM 814 O O . GLU A 1 99 ? 29.986 3.079 -36.731 1.00 88.50 99 GLU A O 1
ATOM 819 N N . HIS A 1 100 ? 28.752 1.584 -35.598 1.00 77.25 100 HIS A N 1
ATOM 820 C CA . HIS A 1 100 ? 29.761 0.512 -35.563 1.00 77.25 100 HIS A CA 1
ATOM 821 C C . HIS A 1 100 ? 29.518 -0.613 -36.587 1.00 77.25 100 HIS A C 1
ATOM 823 O O . HIS A 1 100 ? 30.337 -1.525 -36.701 1.00 77.25 100 HIS A O 1
ATOM 829 N N . THR A 1 101 ? 28.408 -0.573 -37.331 1.00 66.81 101 THR A N 1
ATOM 830 C CA . THR A 1 101 ? 28.096 -1.507 -38.435 1.00 66.81 101 THR A CA 1
ATOM 831 C C . THR A 1 101 ? 28.405 -0.962 -39.838 1.00 66.81 101 THR A C 1
ATOM 833 O O . THR A 1 101 ? 28.021 -1.597 -40.822 1.00 66.81 101 THR A O 1
ATOM 836 N N . VAL A 1 102 ? 29.094 0.182 -39.945 1.00 52.66 102 VAL A N 1
ATOM 837 C CA . VAL A 1 102 ? 29.599 0.757 -41.211 1.00 52.66 102 VAL A CA 1
ATOM 838 C C . VAL A 1 102 ? 31.073 0.425 -41.412 1.00 52.66 102 VAL A C 1
ATOM 840 O O . VAL A 1 102 ? 31.845 0.563 -40.439 1.00 52.66 102 VAL A O 1
#

Secondary structure (DSSP, 8-state):
----EEEEEE--TT-SS-EEEEEETTHHHHHHHHHHHHHHHHHHHHHHHTTTTTS-HHHHHHHHHHHHHHHHHHHHHHHHHHHHHHHHHHHHHHHHHHHH--

Mean predicted aligned error: 6.36 Å

Sequence (102 aa):
MNDDKLKITLRIADLKNPLALRVDYGADEKYWRDAADLFNKRWAFYRDKYKDGLMDSESVMAMVAVEIARLYCEMVQDRKNLLADLKRLEVEAEQILNEHTV

Radius of gyration: 21.96 Å; Cα contacts (8 Å, |Δi|>4): 60; chains: 1; bounding box: 49×34×64 Å

pLDDT: mean 90.9, std 10.33, range [46.03, 98.19]

Foldseek 3Di:
DDLQWDWDWADAAVPVGTDIDTFHPDPGVVVVHVVRVQRNVQLVVVCVVPVVPPDDSVRSSVVSVVVVVVVVVVVVVVVVVVVVVVVVVVVVVVVVVVVPVD

Solvent-accessible surface area (backbone atoms only — not comparable to full-atom values): 5902 Å² total; per-residue (Å²): 136,81,84,70,52,43,78,48,73,43,74,48,78,85,53,89,68,61,51,73,47,75,37,53,70,66,72,55,43,53,52,57,52,54,50,38,53,52,50,35,54,49,37,51,52,48,53,62,76,38,64,89,68,81,54,57,71,67,57,41,50,50,50,44,53,52,49,53,53,50,51,49,54,50,53,56,50,52,52,52,51,51,53,51,53,50,54,50,51,51,54,52,50,52,51,54,50,60,69,69,76,112

=== Feature glossary ===
Legend for the data blocks above and below:

— What the protein is —

The amino-acid sequence is the protein's primary structure: the linear order of residues from the N-terminus to the C-terminus, written in one-letter code. Everything else here — the 3D coordinates, the secondary structure, the domain annotations — is ultimately a consequence of this string.

Database cro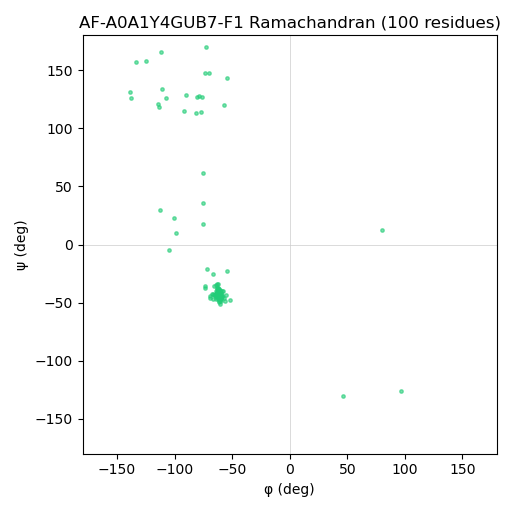ss-references. InterPro integrates a dozen domain/family signature databases into unified entries with residue-range hits. GO terms attach function/process/location labels with evidence codes. CATH codes position the fold in a four-level structural taxonomy. Organism is the NCBI-taxonomy species name.

— Where its atoms are —

The mmCIF block holds the 3D Cartesian coordinates of each backbone atom (N, Cα, C, O) in ångströms. mmCIF is the PDB's canonical archive format — a tagged-loop text representation of the atomic model.

The six renders are orthographic views along the three Cartesian axes in both directions. Representation (cartoon, sticks, or surface) and color scheme (sequence-rainbow or by-chain) vary across proteins so the training set covers all the common visualization conventions.

— Local backbone conformation —

Secondary structure is the local, repeating backbone conformation. DSSP classifies it into eight states by reading the hydrogen-bond network: three helix types (H, G, I), two β types (E, B), two non-regular types (T, S), and unstructured coil (-).

SS3 is a coarse helix/strand/coil call (letters a/b/c) made by the P-SEA algorithm from inter-Cα distances and dihedrals. It is less detailed than DSSP but needs only Cα positions.

Backbone dihedral angles. Every residue except chain termini has a φ (preceding-C → N → Cα → C) and a ψ (N → Cα → C → next-N). They are reported in degrees following the IUPAC sign convention. Secondary structure is essentially a statement about which (φ, ψ) basin each residue occupies.

— Global shape and packing —

The geometric summary reports three shape descriptors. Rg (radius of gyration) measures how spread out the Cα atoms are about their centre of mass; compact globular proteins have small Rg, elongated or unfolded ones large. Cα contacts (<8 Å, |i−j|>4) count long-range residue pairs in spatial proximity — high for tightly packed folds, near zero for rods or random coil. The bounding-box extents give the protein's footprint along x, y, z in Å.

Solvent accessibility: the surface area of each residue that a 1.4 Å water probe can touch, in Å². When only backbone atoms are present the absolute values are lower than full-atom SASA (side chains contribute most of the area) and are flagged as backbone-only.

Plot images: a contact map (which residues are close in 3D, as an N×N binary image), a Ramachandran scatter (backbone torsion angles, revealing secondary-structure composition at a glance), and — for AlphaFold structures — a PAE heatmap (pairwise prediction confidence).

— Structural neighborhood —

Foldseek's 3Di representation compresses backbone geometry into a per-residue letter drawn from a learned twenty-state alphabet. It captures the tertiary interaction pattern around each residue — which residues are packed against it in space, regardless of where they are in sequence.

Structural nearest neighbors (via Foldseek easy-search vs the PDB). Reported per hit: target PDB id, E-value, and alignment TM-score. A TM-score above ~0.5 is the conventional threshold for 'same fold'.

— Confidence and disorder —

pLDDT (predicted Local Distance Difference Test) is AlphaFold's per-residue confidence score, ranging from 0 to 100. Values above 90 indicate high confidence (typically well-packed cores); 70–90 is confident; 50–70 low confidence; below 50 usually means the region is disordered or the prediction is unreliable there. AlphaFold stores pLDDT in the mmCIF B-factor column.

For experimental (PDB) structures, the B-factor (temperature factor) quantifies the positional spread of each atom in the crystal — a combination of thermal vibration and static disorder — in units of Å². High B-factors mark flexible loops or poorly resolved regions; low B-factors mark the rigid, well-ordered core.

Predicted Aligned Error (PAE) is an AlphaFold confidence matrix: entry (i, j) is the expected error in the position of residue j, in ångströms, when the prediction is superimposed on the true structure at residue i. Low PAE within a block of residues means that block is internally rigid and well-predicted; high PAE between two blocks means their relative placement is uncertain even if each block individually is confident.